Protein AF-A0A7C3TVY5-F1 (afdb_monomer)

Sequence (151 aa):
MFNSVLRILSSIILCLNNGFLLHSAGIIEDNICVLYSGKSGSGKSTLAKKFDNKKVLSDELCPVVLINKNTYSWPSMFYSEVRPGFVNSNNLIKIKEIKFLSEVDKGKIISVKKKEDFIDLLLTNIFWLPKNKFLTQKQIKIAEKIAEQVF

Solvent-accessible surface area (backbone atoms only — not comparable to full-atom values): 8297 Å² total; per-residue (Å²): 111,70,69,61,53,51,53,52,53,48,35,52,55,29,40,77,59,43,21,39,38,30,26,15,15,27,37,52,53,98,84,31,25,39,34,40,27,39,62,90,88,57,46,36,49,68,56,47,71,76,48,62,41,70,33,30,24,9,24,38,33,26,47,42,32,54,53,99,87,42,45,28,28,42,57,35,95,46,47,78,84,50,69,47,40,84,76,74,64,83,54,77,30,46,45,61,41,70,44,76,53,56,87,90,53,77,90,66,89,76,81,77,89,45,70,66,62,49,38,52,54,49,62,73,30,39,72,75,82,58,89,50,65,70,60,36,55,48,44,52,56,36,44,53,59,48,42,77,66,42,110

Mean predicted aligned error: 4.59 Å

pLDDT: mean 89.4, std 9.91, range [49.47, 97.94]

Foldseek 3Di:
DVVVVVQVVVQLVQLVQLKFKFQWKWFDDPQAIETEGEDPPLCLVVVCVVDDLQGTLESGIWMWHADPLFIWTFRDPDHDRRHRPDDPRPDTHTHQAYHYRDPVDPPDDDDDPDLVVVLVSRVVGGPDQDPDPVSNVSVSVSSSSVSVRHD

Radius of gyration: 14.42 Å; Cα contacts (8 Å, |Δi|>4): 288; chains: 1; bounding box: 34×37×36 Å

Structure (mmCIF, N/CA/C/O backbone):
data_AF-A0A7C3TVY5-F1
#
_entry.id   AF-A0A7C3TVY5-F1
#
loop_
_atom_site.group_PDB
_atom_site.id
_atom_site.type_symbol
_atom_site.label_atom_id
_atom_site.label_alt_id
_atom_site.label_comp_id
_atom_site.label_asym_id
_atom_site.label_entity_id
_atom_site.label_seq_id
_atom_site.pdbx_PDB_ins_code
_atom_site.Cartn_x
_atom_site.Cartn_y
_atom_site.Cartn_z
_atom_site.occupancy
_atom_site.B_iso_or_equiv
_atom_site.auth_seq_id
_atom_site.auth_comp_id
_atom_site.auth_asym_id
_atom_site.auth_atom_id
_atom_site.pdbx_PDB_model_num
ATOM 1 N N . MET A 1 1 ? 19.297 9.551 -10.364 1.00 59.22 1 MET A N 1
ATOM 2 C CA . MET A 1 1 ? 18.522 10.813 -10.300 1.00 59.22 1 MET A CA 1
ATOM 3 C C . MET A 1 1 ? 17.117 10.677 -10.897 1.00 59.22 1 MET A C 1
ATOM 5 O O . MET A 1 1 ? 16.161 10.909 -10.171 1.00 59.22 1 MET A O 1
ATOM 9 N N . PHE A 1 2 ? 16.961 10.237 -12.157 1.00 68.00 2 PHE A N 1
ATOM 10 C CA . PHE A 1 2 ? 15.646 10.102 -12.820 1.00 68.00 2 PHE A CA 1
ATOM 11 C C . PHE A 1 2 ? 14.647 9.191 -12.074 1.00 68.00 2 PHE A C 1
ATOM 13 O O . PHE A 1 2 ? 13.506 9.581 -11.845 1.00 68.00 2 PHE A O 1
ATOM 20 N N . ASN A 1 3 ? 15.096 8.018 -11.607 1.00 82.69 3 ASN A N 1
ATOM 21 C CA . ASN A 1 3 ? 14.247 7.067 -10.873 1.00 82.69 3 ASN A CA 1
ATOM 22 C C . ASN A 1 3 ? 13.697 7.670 -9.561 1.00 82.69 3 ASN A C 1
ATOM 24 O O . ASN A 1 3 ? 12.519 7.531 -9.250 1.00 82.69 3 ASN A O 1
ATOM 28 N N . SER A 1 4 ? 14.516 8.434 -8.830 1.00 87.31 4 SER A N 1
ATOM 29 C CA . SER A 1 4 ? 14.099 9.100 -7.588 1.00 87.31 4 SER A CA 1
ATOM 30 C C . SER A 1 4 ? 13.023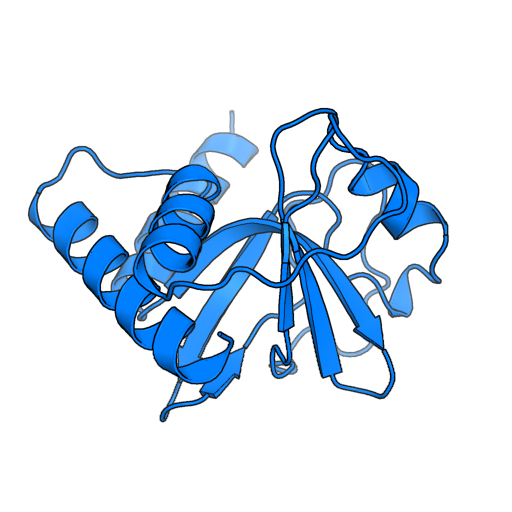 10.161 -7.834 1.00 87.31 4 SER A C 1
ATOM 32 O O . SER A 1 4 ? 12.024 10.181 -7.120 1.00 87.31 4 SER A O 1
ATOM 34 N N . VAL A 1 5 ? 13.181 10.999 -8.866 1.00 92.62 5 VAL A N 1
ATOM 35 C CA . VAL A 1 5 ? 12.167 12.005 -9.238 1.00 92.62 5 VAL A CA 1
ATOM 36 C C . VAL A 1 5 ? 10.851 11.325 -9.604 1.00 92.62 5 VAL A C 1
ATOM 38 O O . VAL A 1 5 ? 9.797 11.720 -9.113 1.00 92.62 5 VAL A O 1
ATOM 41 N N . LEU A 1 6 ? 10.906 10.257 -10.401 1.00 94.25 6 LEU A N 1
ATOM 42 C CA . LEU A 1 6 ? 9.711 9.549 -10.839 1.00 94.25 6 LEU A CA 1
ATOM 43 C C . LEU A 1 6 ? 8.958 8.871 -9.687 1.00 94.25 6 LEU A C 1
ATOM 45 O O . LEU A 1 6 ? 7.729 8.905 -9.667 1.00 94.25 6 LEU A O 1
ATOM 49 N N . ARG A 1 7 ? 9.665 8.314 -8.696 1.00 94.88 7 ARG A N 1
ATOM 50 C CA . ARG A 1 7 ? 9.044 7.758 -7.480 1.00 94.88 7 ARG A CA 1
ATOM 51 C C . ARG A 1 7 ? 8.335 8.829 -6.656 1.00 94.88 7 ARG A C 1
ATOM 53 O O . ARG A 1 7 ? 7.225 8.598 -6.177 1.00 94.88 7 ARG A O 1
ATOM 60 N N . ILE A 1 8 ? 8.940 10.010 -6.517 1.00 95.25 8 ILE A N 1
ATOM 61 C CA . ILE A 1 8 ? 8.322 11.138 -5.805 1.00 95.25 8 ILE A CA 1
ATOM 62 C C . ILE A 1 8 ? 7.098 11.653 -6.567 1.00 95.25 8 ILE A C 1
ATOM 64 O O . ILE A 1 8 ? 6.029 11.778 -5.974 1.00 95.25 8 ILE A O 1
ATOM 68 N N . LEU A 1 9 ? 7.207 11.873 -7.881 1.00 95.44 9 LEU A N 1
ATOM 69 C CA . LEU A 1 9 ? 6.071 12.282 -8.713 1.00 95.44 9 LEU A CA 1
ATOM 70 C C . LEU A 1 9 ? 4.935 11.256 -8.658 1.00 95.44 9 LEU A C 1
ATOM 72 O O . LEU A 1 9 ? 3.786 11.630 -8.441 1.00 95.44 9 LEU A O 1
ATOM 76 N N . SER A 1 10 ? 5.257 9.966 -8.761 1.00 95.94 10 SER A N 1
ATOM 77 C CA . SER A 1 10 ? 4.275 8.884 -8.635 1.00 95.94 10 SER A CA 1
ATOM 78 C C . SER A 1 10 ? 3.607 8.890 -7.262 1.00 95.94 10 SER A C 1
ATOM 80 O O . SER A 1 10 ? 2.393 8.748 -7.179 1.00 95.94 10 SER A O 1
ATOM 82 N N . SER A 1 11 ? 4.362 9.130 -6.186 1.00 96.38 11 SER A N 1
ATOM 83 C CA . SER A 1 11 ? 3.811 9.241 -4.827 1.00 96.38 11 SER A CA 1
ATOM 84 C C . SER A 1 11 ? 2.836 10.411 -4.690 1.00 96.38 11 SER A C 1
ATOM 86 O O . SER A 1 11 ? 1.789 10.267 -4.060 1.00 96.38 11 SER A O 1
ATOM 88 N N . ILE A 1 12 ? 3.152 11.561 -5.293 1.00 96.62 12 ILE A N 1
ATOM 89 C CA . ILE A 1 12 ? 2.270 12.735 -5.305 1.00 96.62 12 ILE A CA 1
ATOM 90 C C . ILE A 1 12 ? 0.999 12.430 -6.102 1.00 96.62 12 ILE A C 1
ATOM 92 O O . ILE A 1 12 ? -0.100 12.640 -5.592 1.00 96.62 12 ILE A O 1
ATOM 96 N N . ILE A 1 13 ? 1.136 11.894 -7.318 1.00 96.69 13 ILE A N 1
ATOM 97 C CA . ILE A 1 13 ? 0.003 11.548 -8.187 1.00 96.69 13 ILE A CA 1
ATOM 98 C C . ILE A 1 13 ? -0.908 10.533 -7.495 1.00 96.69 13 ILE A C 1
ATOM 100 O O . ILE A 1 13 ? -2.120 10.737 -7.446 1.00 96.69 13 ILE A O 1
ATOM 104 N N . LEU A 1 14 ? -0.347 9.474 -6.910 1.00 97.12 14 LEU A N 1
ATOM 105 C CA . LEU A 1 14 ? -1.116 8.472 -6.175 1.00 97.12 14 LEU A CA 1
ATOM 106 C C . LEU A 1 14 ? -1.819 9.087 -4.968 1.00 97.12 14 LEU A C 1
ATOM 108 O O . LEU A 1 14 ? -3.016 8.872 -4.808 1.00 97.12 14 LEU A O 1
ATOM 112 N N . CYS A 1 15 ? -1.128 9.917 -4.179 1.00 97.25 15 CYS A N 1
ATOM 113 C CA . CYS A 1 15 ? -1.742 10.611 -3.047 1.00 97.25 15 CYS A CA 1
ATOM 114 C C . CYS A 1 15 ? -2.958 11.428 -3.489 1.00 97.25 15 CYS A C 1
ATOM 116 O O . CYS A 1 15 ? -4.029 11.307 -2.895 1.00 97.25 15 CYS A O 1
ATOM 118 N N . LEU A 1 16 ? -2.836 12.204 -4.570 1.00 96.50 16 LEU A N 1
ATOM 119 C CA . LEU A 1 16 ? -3.947 12.977 -5.131 1.00 96.50 16 LEU A CA 1
ATOM 120 C C . LEU A 1 16 ? -5.118 12.081 -5.576 1.00 96.50 16 LEU A C 1
ATOM 122 O O . LEU A 1 16 ? -6.272 12.464 -5.379 1.00 96.50 16 LEU A O 1
ATOM 126 N N . ASN A 1 17 ? -4.823 10.868 -6.047 1.00 96.69 17 ASN A N 1
ATOM 127 C CA . ASN A 1 17 ? -5.776 9.863 -6.526 1.00 96.69 17 ASN A CA 1
ATOM 128 C C . ASN A 1 17 ? -6.130 8.777 -5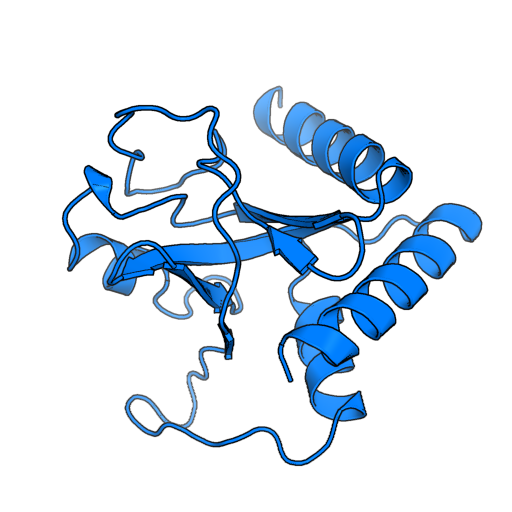.485 1.00 96.69 17 ASN A C 1
ATOM 130 O O . ASN A 1 17 ? -6.454 7.652 -5.849 1.00 96.69 17 ASN A O 1
ATOM 134 N N . ASN A 1 18 ? -6.114 9.108 -4.190 1.00 97.38 18 ASN A N 1
ATOM 135 C CA . ASN A 1 18 ? -6.512 8.207 -3.094 1.00 97.38 18 ASN A CA 1
ATOM 136 C C . ASN A 1 18 ? -5.664 6.926 -2.971 1.00 97.38 18 ASN A C 1
ATOM 138 O O . ASN A 1 18 ? -6.183 5.847 -2.681 1.00 97.38 18 ASN A O 1
ATOM 142 N N . GLY A 1 19 ? -4.354 7.049 -3.162 1.00 97.50 19 GLY A N 1
ATOM 143 C CA . GLY A 1 19 ? -3.408 5.959 -2.978 1.00 97.50 19 GLY A CA 1
ATOM 144 C C . GLY A 1 19 ? -2.019 6.396 -2.526 1.00 97.50 19 GLY A C 1
ATOM 145 O O . GLY A 1 19 ? -1.768 7.565 -2.240 1.00 97.50 19 GLY A O 1
ATOM 146 N N . PHE A 1 20 ? -1.096 5.443 -2.467 1.00 97.81 20 PHE A N 1
ATOM 147 C CA . PHE A 1 20 ? 0.316 5.667 -2.151 1.00 97.81 20 PHE A CA 1
ATOM 148 C C . PHE A 1 20 ? 1.203 4.554 -2.724 1.00 97.81 20 PHE A C 1
ATOM 150 O O . PHE A 1 20 ? 0.710 3.517 -3.165 1.00 97.81 20 PHE A O 1
ATOM 157 N N . LEU A 1 21 ? 2.522 4.768 -2.715 1.00 97.31 21 LEU A N 1
ATOM 158 C CA . LEU A 1 21 ? 3.506 3.706 -2.941 1.00 97.31 21 LEU A CA 1
ATOM 159 C C . LEU A 1 21 ? 3.877 3.059 -1.605 1.00 97.31 21 LEU A C 1
ATOM 161 O O . LEU A 1 21 ? 4.283 3.758 -0.676 1.00 97.31 21 LEU A O 1
ATOM 165 N N . LEU A 1 22 ? 3.768 1.736 -1.532 1.00 97.31 22 LEU A N 1
ATOM 166 C CA . LEU A 1 22 ? 4.100 0.934 -0.357 1.00 97.31 22 LEU A CA 1
ATOM 167 C C . LEU A 1 22 ? 5.383 0.133 -0.598 1.00 97.31 22 LEU A C 1
ATOM 169 O O . LEU A 1 22 ? 5.498 -0.555 -1.617 1.00 97.31 22 LEU A O 1
ATOM 173 N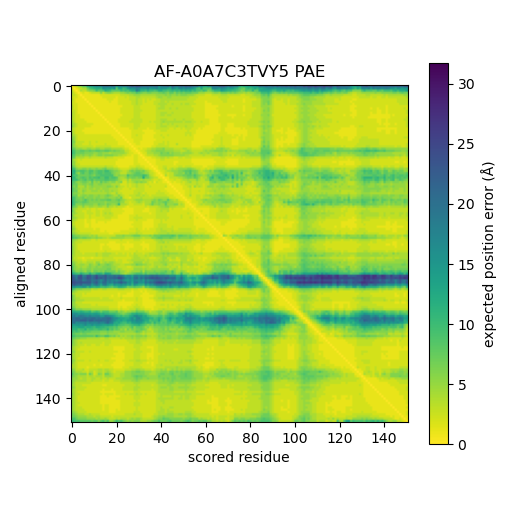 N . HIS A 1 23 ? 6.308 0.160 0.362 1.00 95.38 23 HIS A N 1
ATOM 174 C CA . HIS A 1 23 ? 7.498 -0.692 0.376 1.00 95.38 23 HIS A CA 1
ATOM 175 C C . HIS A 1 23 ? 7.134 -2.161 0.577 1.00 95.38 23 HIS A C 1
ATOM 177 O O . HIS A 1 23 ? 7.088 -2.667 1.699 1.00 95.38 23 HIS A O 1
ATOM 183 N N . SER A 1 24 ? 6.880 -2.857 -0.527 1.00 95.81 24 SER A N 1
ATOM 184 C CA . SER A 1 24 ? 6.291 -4.191 -0.509 1.00 95.81 24 SER A CA 1
ATOM 185 C C . SER A 1 24 ? 6.649 -5.007 -1.744 1.00 95.81 24 SER A C 1
ATOM 187 O O . SER A 1 24 ? 6.855 -4.453 -2.823 1.00 95.81 24 SER A O 1
ATOM 189 N N . ALA A 1 25 ? 6.681 -6.328 -1.565 1.00 94.94 25 ALA A N 1
ATOM 190 C CA . ALA A 1 25 ? 6.577 -7.268 -2.668 1.00 94.94 25 ALA A CA 1
ATOM 191 C C . ALA A 1 25 ? 5.101 -7.603 -2.899 1.00 94.94 25 ALA A C 1
ATOM 193 O O . ALA A 1 25 ? 4.426 -8.046 -1.971 1.00 94.94 25 ALA A O 1
ATOM 194 N N . GLY A 1 26 ? 4.600 -7.392 -4.111 1.00 95.12 26 GLY A N 1
ATOM 195 C CA . GLY A 1 26 ? 3.233 -7.736 -4.486 1.00 95.12 26 GLY A CA 1
ATOM 196 C C . GLY A 1 26 ? 3.195 -9.037 -5.264 1.00 95.12 26 GLY A C 1
ATOM 197 O O . GLY A 1 26 ? 3.842 -9.141 -6.304 1.00 95.12 26 GLY A O 1
ATOM 198 N N . ILE A 1 27 ? 2.432 -10.011 -4.773 1.00 94.50 27 ILE A N 1
ATOM 199 C CA . ILE A 1 27 ? 2.305 -11.340 -5.373 1.00 94.50 27 ILE A CA 1
ATOM 200 C C . ILE A 1 27 ? 0.845 -11.589 -5.751 1.00 94.50 27 ILE A C 1
ATOM 202 O O . ILE A 1 27 ? -0.065 -11.251 -4.994 1.00 94.50 27 ILE A O 1
ATOM 206 N N . ILE A 1 28 ? 0.630 -12.165 -6.931 1.00 92.44 28 ILE A N 1
ATOM 207 C CA . ILE A 1 28 ? -0.661 -12.642 -7.411 1.00 92.44 28 ILE A CA 1
ATOM 208 C C . ILE A 1 28 ? -0.786 -14.125 -7.064 1.00 92.44 28 ILE A C 1
ATOM 210 O O . ILE A 1 28 ? -0.049 -14.968 -7.583 1.00 92.44 28 ILE A O 1
ATOM 214 N N . GLU A 1 29 ? -1.771 -14.446 -6.242 1.00 85.69 29 GLU A N 1
ATOM 215 C CA . GLU A 1 29 ? -2.187 -15.809 -5.911 1.00 85.69 29 GLU A CA 1
ATOM 216 C C . GLU A 1 29 ? -3.667 -15.904 -6.286 1.00 85.69 29 GLU A C 1
ATOM 218 O O . GLU A 1 29 ? -4.406 -14.984 -5.984 1.00 85.69 29 GLU A O 1
ATOM 223 N N . ASP A 1 30 ? -4.117 -16.922 -7.020 1.00 84.50 30 ASP A N 1
ATOM 224 C CA . ASP A 1 30 ? -5.543 -17.107 -7.363 1.00 84.50 30 ASP A CA 1
ATOM 225 C C . ASP A 1 30 ? -6.296 -15.842 -7.857 1.00 84.50 30 ASP A C 1
ATOM 227 O O . ASP A 1 30 ? -7.438 -15.583 -7.481 1.00 84.50 30 ASP A O 1
ATOM 231 N N . ASN A 1 31 ? -5.657 -15.038 -8.719 1.00 84.38 31 ASN A N 1
ATOM 232 C CA . ASN A 1 31 ? -6.173 -13.774 -9.288 1.00 84.38 31 ASN A CA 1
ATOM 233 C C . ASN A 1 31 ? -6.408 -12.620 -8.292 1.00 84.38 31 ASN A C 1
ATOM 235 O O . ASN A 1 31 ? -7.017 -11.607 -8.643 1.00 84.38 31 ASN A O 1
ATOM 239 N N . ILE A 1 32 ? -5.889 -12.730 -7.074 1.00 90.19 32 ILE A N 1
ATOM 240 C CA . ILE A 1 32 ? -5.899 -11.679 -6.054 1.00 90.19 32 ILE A CA 1
ATOM 241 C C . ILE A 1 32 ? -4.468 -11.286 -5.691 1.00 90.19 32 ILE A C 1
ATOM 243 O O . ILE A 1 32 ? -3.529 -12.059 -5.857 1.00 90.19 32 ILE A O 1
ATOM 247 N N . CYS A 1 33 ? -4.296 -10.065 -5.195 1.00 93.88 33 CYS A N 1
ATOM 248 C CA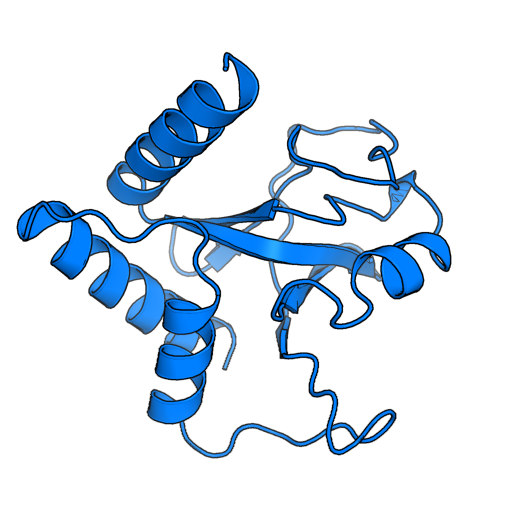 . CYS A 1 33 ? -3.000 -9.557 -4.773 1.00 93.88 33 CYS A CA 1
ATOM 249 C C . CYS A 1 33 ? -2.827 -9.676 -3.255 1.00 93.88 33 CYS A C 1
ATOM 251 O O . CYS A 1 33 ? -3.692 -9.249 -2.483 1.00 93.88 33 CYS A O 1
ATOM 253 N N . VAL A 1 34 ? -1.673 -10.196 -2.840 1.00 95.44 34 VAL A N 1
ATOM 254 C CA . VAL A 1 34 ? -1.165 -10.105 -1.470 1.00 95.44 34 VAL A CA 1
ATOM 255 C C . VAL A 1 34 ? 0.088 -9.235 -1.485 1.00 95.44 34 VAL A C 1
ATOM 257 O O . VAL A 1 34 ? 1.014 -9.477 -2.262 1.00 95.44 34 VAL A O 1
ATOM 260 N N . LEU A 1 35 ? 0.122 -8.211 -0.630 1.00 96.38 35 LEU A N 1
ATOM 261 C CA . LEU A 1 35 ? 1.296 -7.354 -0.466 1.00 96.38 35 LEU A CA 1
ATOM 262 C C . LEU A 1 35 ? 2.079 -7.767 0.776 1.00 96.38 35 LEU A C 1
ATOM 264 O O . LEU A 1 35 ? 1.539 -7.795 1.876 1.00 96.38 35 LEU A O 1
ATOM 268 N N . TYR A 1 36 ? 3.371 -8.023 0.614 1.00 95.31 36 TYR A N 1
ATOM 269 C CA . TYR A 1 36 ? 4.303 -8.324 1.695 1.00 95.31 36 TYR A CA 1
ATOM 270 C C . TYR A 1 36 ? 5.182 -7.103 1.947 1.00 95.31 36 TYR A C 1
ATOM 272 O O . TYR A 1 36 ? 6.184 -6.875 1.267 1.00 95.31 36 TYR A O 1
ATOM 280 N N . SER A 1 37 ? 4.766 -6.288 2.906 1.00 95.19 37 SER A N 1
ATOM 281 C CA . SER A 1 37 ? 5.386 -5.022 3.273 1.00 95.19 37 SER A CA 1
ATOM 282 C C . SER A 1 37 ? 6.470 -5.202 4.332 1.00 95.19 37 SER A C 1
ATOM 284 O O . SER A 1 37 ? 6.398 -6.093 5.172 1.00 95.19 37 SER A O 1
ATOM 286 N N . GLY A 1 38 ? 7.482 -4.342 4.332 1.00 89.50 38 GLY A N 1
ATOM 287 C CA . GLY A 1 38 ? 8.486 -4.331 5.395 1.00 89.50 38 GLY A CA 1
ATOM 288 C C . GLY A 1 38 ? 9.676 -3.438 5.080 1.00 89.50 38 GLY A C 1
ATOM 289 O O . GLY A 1 38 ? 9.878 -3.030 3.932 1.00 89.50 38 GLY A O 1
ATOM 290 N N . LYS A 1 39 ? 10.519 -3.194 6.088 1.00 82.00 39 LYS A N 1
ATOM 291 C CA . LYS A 1 39 ? 11.757 -2.412 5.946 1.00 82.00 39 LYS A CA 1
ATOM 292 C C . LYS A 1 39 ? 12.699 -3.017 4.900 1.00 82.00 39 LYS A C 1
ATOM 294 O O . LYS A 1 39 ? 12.593 -4.191 4.537 1.00 82.00 39 LYS A O 1
ATOM 299 N N . SER A 1 40 ? 13.626 -2.216 4.376 1.00 76.44 40 SER A N 1
ATOM 300 C CA . SER A 1 40 ? 14.703 -2.755 3.536 1.00 76.44 40 SER A CA 1
ATOM 301 C C . SER A 1 40 ? 15.442 -3.877 4.279 1.00 76.44 40 SER A C 1
ATOM 303 O O . SER A 1 40 ? 15.609 -3.789 5.490 1.00 76.44 40 SER A O 1
ATOM 305 N N . GLY A 1 41 ? 15.817 -4.947 3.576 1.00 77.50 41 GLY A N 1
ATOM 306 C CA . GLY A 1 41 ? 16.432 -6.133 4.188 1.00 77.50 41 GLY A CA 1
ATOM 307 C C . GLY A 1 41 ? 15.458 -7.184 4.742 1.00 77.50 41 GLY A C 1
ATOM 308 O O . GLY A 1 41 ? 15.871 -8.318 4.958 1.00 77.50 41 GLY A O 1
ATOM 309 N N . SER A 1 42 ? 14.151 -6.897 4.841 1.00 80.75 42 SER A N 1
ATOM 310 C CA . SER A 1 42 ? 13.160 -7.823 5.429 1.00 80.75 42 SER A CA 1
ATOM 311 C C . SER A 1 42 ? 12.887 -9.116 4.635 1.00 80.75 42 SER A C 1
ATOM 313 O O . SER A 1 42 ? 12.061 -9.927 5.046 1.00 80.75 42 SER A O 1
ATOM 315 N N . GLY A 1 43 ? 13.539 -9.313 3.483 1.00 81.06 43 GLY A N 1
ATOM 316 C CA . GLY A 1 43 ? 13.396 -10.513 2.649 1.00 81.06 43 GLY A CA 1
ATOM 317 C C . GLY A 1 43 ? 12.317 -10.454 1.559 1.00 81.06 43 GLY A C 1
ATOM 318 O O . GLY A 1 43 ? 11.992 -11.493 0.992 1.00 81.06 43 GLY A O 1
ATOM 319 N N . LYS A 1 44 ? 11.783 -9.269 1.224 1.00 87.81 44 LYS A N 1
ATOM 320 C CA . LYS A 1 44 ? 10.778 -9.074 0.152 1.00 87.81 44 LYS A CA 1
ATOM 321 C C . LYS A 1 44 ? 11.217 -9.638 -1.205 1.00 87.81 44 LYS A C 1
ATOM 323 O O . LYS A 1 44 ? 10.505 -10.458 -1.775 1.00 87.81 44 LYS A O 1
ATOM 328 N N . SER A 1 45 ? 12.405 -9.267 -1.684 1.00 83.31 45 SER A N 1
ATOM 329 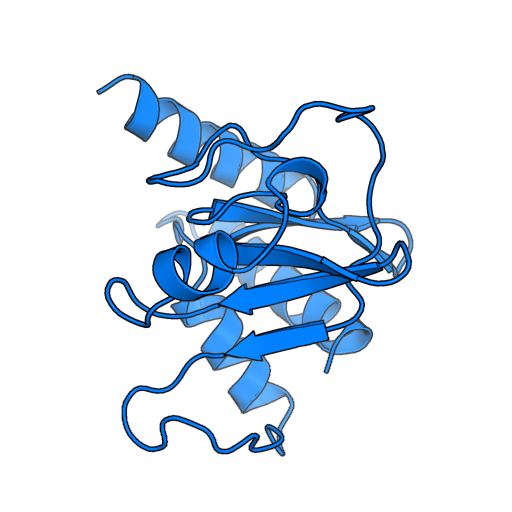C CA . SER A 1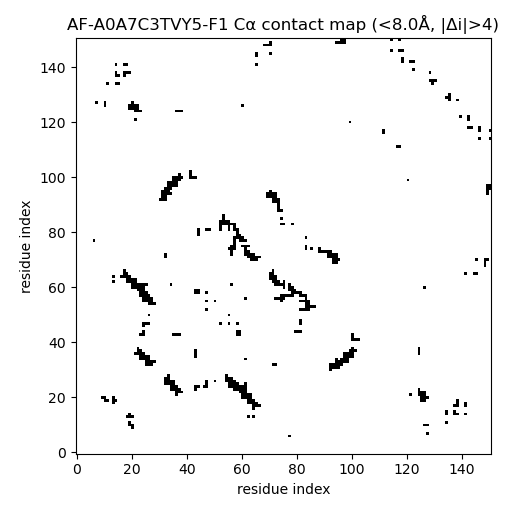 45 ? 12.947 -9.778 -2.953 1.00 83.31 45 SER A CA 1
ATOM 330 C C . SER A 1 45 ? 13.235 -11.279 -2.895 1.00 83.31 45 SER A C 1
ATOM 332 O O . SER A 1 45 ? 12.933 -12.001 -3.842 1.00 83.31 45 SER A O 1
ATOM 334 N N . THR A 1 46 ? 13.715 -11.789 -1.755 1.00 86.38 46 THR A N 1
ATOM 335 C CA . THR A 1 46 ? 13.893 -13.234 -1.534 1.00 86.38 46 THR A CA 1
ATOM 336 C C . THR A 1 46 ? 12.571 -13.994 -1.613 1.00 86.38 46 THR A C 1
ATOM 338 O O . THR A 1 46 ? 12.536 -15.094 -2.156 1.00 86.38 46 THR A O 1
ATOM 341 N N . LEU A 1 47 ? 11.484 -13.427 -1.082 1.00 86.12 47 LEU A N 1
ATOM 342 C CA . LEU A 1 47 ? 10.144 -13.993 -1.212 1.00 86.12 47 LEU A CA 1
ATOM 343 C C . LEU A 1 47 ? 9.681 -13.957 -2.671 1.00 86.12 47 LEU A C 1
ATOM 345 O O . LEU A 1 47 ? 9.281 -14.992 -3.191 1.00 86.12 47 LEU A O 1
ATOM 349 N N . ALA A 1 48 ? 9.786 -12.804 -3.336 1.00 86.31 48 ALA A N 1
ATOM 350 C CA . ALA A 1 48 ? 9.356 -12.629 -4.722 1.00 86.31 48 ALA A CA 1
ATOM 351 C C . ALA A 1 48 ? 10.050 -13.610 -5.684 1.00 86.31 48 ALA A C 1
ATOM 353 O O . ALA A 1 48 ? 9.390 -14.192 -6.537 1.00 86.31 48 ALA A O 1
ATOM 354 N N . LYS A 1 49 ? 11.348 -13.879 -5.486 1.00 89.38 49 LYS A N 1
ATOM 355 C CA . LYS A 1 49 ? 12.135 -14.855 -6.266 1.00 89.38 49 LYS A CA 1
ATOM 356 C C . LYS A 1 49 ? 11.618 -16.297 -6.204 1.00 89.38 49 LYS A C 1
ATOM 358 O O . LYS A 1 49 ? 12.016 -17.110 -7.032 1.00 89.38 49 LYS A O 1
ATOM 363 N N . LYS A 1 50 ? 10.778 -16.642 -5.222 1.00 89.44 50 LYS A N 1
ATOM 364 C CA . LYS A 1 50 ? 10.168 -17.980 -5.115 1.00 89.44 50 LYS A CA 1
ATOM 365 C C . LYS A 1 50 ? 8.956 -18.155 -6.030 1.00 89.44 50 LYS A C 1
ATOM 367 O O . LYS A 1 50 ? 8.493 -19.279 -6.197 1.00 89.44 50 LYS A O 1
ATOM 372 N N . PHE A 1 51 ? 8.432 -17.067 -6.584 1.00 87.00 51 PHE A N 1
ATOM 373 C CA . PHE A 1 51 ? 7.271 -17.077 -7.461 1.00 87.00 51 PHE A CA 1
ATOM 374 C C . PHE A 1 51 ? 7.692 -16.882 -8.916 1.00 87.00 51 PHE A C 1
ATOM 376 O O . PHE A 1 51 ? 8.739 -16.313 -9.212 1.00 87.00 51 PHE A O 1
ATOM 383 N N . ASP A 1 52 ? 6.842 -17.337 -9.836 1.00 84.69 52 ASP A N 1
ATOM 384 C CA . ASP A 1 52 ? 6.964 -16.979 -11.249 1.00 84.69 52 ASP A CA 1
ATOM 385 C C . ASP A 1 52 ? 6.861 -15.450 -11.391 1.00 84.69 52 ASP A C 1
ATOM 387 O O . ASP A 1 52 ? 5.940 -14.839 -10.846 1.00 84.69 52 ASP A O 1
ATOM 391 N N . ASN A 1 53 ? 7.766 -14.831 -12.153 1.00 81.12 53 ASN A N 1
ATOM 392 C CA . ASN A 1 53 ? 7.769 -13.391 -12.419 1.00 81.12 53 ASN A CA 1
ATOM 393 C C . ASN A 1 53 ? 6.422 -12.879 -12.958 1.00 81.12 53 ASN A C 1
ATOM 395 O O . ASN A 1 53 ? 6.078 -11.722 -12.726 1.00 81.12 53 ASN A O 1
ATOM 399 N N . LYS A 1 54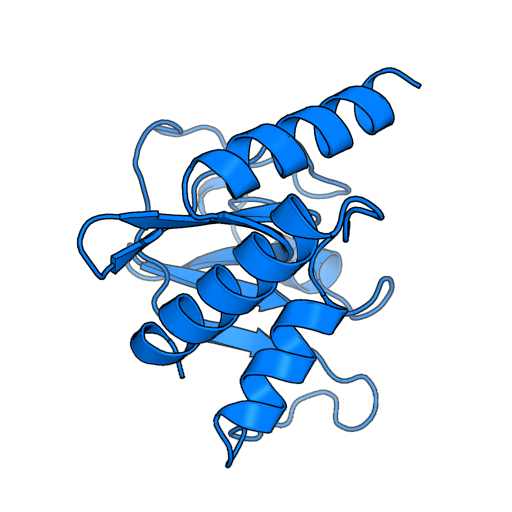 ? 5.635 -13.716 -13.652 1.00 83.56 54 LYS A N 1
ATOM 400 C CA . LYS A 1 54 ? 4.274 -13.371 -14.116 1.00 83.56 54 LYS A CA 1
ATOM 401 C C . LYS A 1 54 ? 3.276 -13.147 -12.976 1.00 83.56 54 LYS A C 1
ATOM 403 O O . LYS A 1 54 ? 2.228 -12.548 -13.190 1.00 83.56 54 LYS A O 1
ATOM 408 N N . LYS A 1 55 ? 3.590 -13.632 -11.774 1.00 89.06 55 LYS A N 1
ATOM 409 C CA . LYS A 1 55 ? 2.807 -13.442 -10.549 1.00 89.06 55 LYS A CA 1
ATOM 410 C C . LYS A 1 55 ? 3.348 -12.315 -9.672 1.00 89.06 55 LYS A C 1
ATOM 412 O O . LYS A 1 55 ? 2.751 -12.034 -8.644 1.00 89.06 55 LYS A O 1
ATOM 417 N N . VAL A 1 56 ? 4.453 -11.664 -10.032 1.00 91.88 56 VAL A N 1
ATOM 418 C CA . VAL A 1 56 ? 5.053 -10.602 -9.214 1.00 91.88 56 VAL A CA 1
ATOM 419 C C . VAL A 1 56 ? 4.682 -9.238 -9.791 1.00 91.88 56 VAL A C 1
ATOM 421 O O . VAL A 1 56 ? 4.987 -8.947 -10.942 1.00 91.88 56 VAL A O 1
ATOM 424 N N . LEU A 1 57 ? 4.041 -8.385 -8.988 1.00 92.19 57 LEU A N 1
ATOM 425 C CA . LEU A 1 57 ? 3.721 -6.999 -9.354 1.00 92.19 57 LEU A CA 1
ATOM 426 C C . LEU A 1 57 ? 4.940 -6.083 -9.240 1.00 92.19 57 LEU A C 1
ATOM 428 O O . LEU A 1 57 ? 5.135 -5.189 -10.056 1.00 92.19 57 LEU A O 1
ATOM 432 N N . SER A 1 58 ? 5.730 -6.290 -8.195 1.00 92.94 58 SER A N 1
ATOM 433 C CA . SER A 1 58 ? 7.021 -5.663 -7.916 1.00 92.94 58 SER A CA 1
ATOM 434 C C . SER A 1 58 ? 7.572 -6.317 -6.648 1.00 92.94 58 SER A C 1
ATOM 436 O O . SER A 1 58 ? 6.802 -6.857 -5.853 1.00 92.94 58 SER A O 1
ATOM 438 N N . ASP A 1 59 ? 8.885 -6.280 -6.447 1.00 92.56 59 ASP A N 1
ATOM 439 C CA . ASP A 1 59 ? 9.547 -6.683 -5.206 1.00 92.56 59 ASP A CA 1
ATOM 440 C C . ASP A 1 59 ? 9.978 -5.497 -4.318 1.00 92.56 59 ASP A C 1
ATOM 442 O O . ASP A 1 59 ? 10.504 -5.710 -3.221 1.00 92.56 59 ASP A O 1
ATOM 446 N N . GLU A 1 60 ? 9.753 -4.256 -4.761 1.00 93.06 60 GLU A N 1
ATOM 447 C CA . GLU A 1 60 ? 10.265 -3.054 -4.096 1.00 93.06 60 GLU A CA 1
ATOM 448 C C . GLU A 1 60 ? 9.169 -2.049 -3.716 1.00 93.06 60 GLU A C 1
ATOM 450 O O . GLU A 1 60 ? 9.034 -1.705 -2.537 1.00 93.06 60 GLU A O 1
ATOM 455 N N . LEU A 1 61 ? 8.405 -1.556 -4.694 1.00 95.00 61 LEU A N 1
ATOM 456 C CA . LEU A 1 61 ? 7.352 -0.562 -4.486 1.00 95.00 61 LEU A CA 1
ATOM 457 C C . LEU A 1 61 ? 6.091 -0.960 -5.243 1.00 95.00 61 LEU A C 1
ATOM 459 O O . LEU A 1 61 ? 6.071 -0.935 -6.473 1.00 95.00 61 LEU A O 1
ATOM 463 N N . CYS A 1 62 ? 5.016 -1.240 -4.513 1.00 95.81 62 CYS A N 1
ATOM 464 C CA . CYS A 1 62 ? 3.704 -1.498 -5.100 1.00 95.81 62 CYS A CA 1
ATOM 465 C C . CYS A 1 62 ? 2.779 -0.290 -4.890 1.00 95.81 62 CYS A C 1
ATOM 467 O O . CYS A 1 62 ? 2.745 0.272 -3.790 1.00 95.81 62 CYS A O 1
ATOM 469 N N . PRO A 1 63 ? 2.017 0.130 -5.912 1.00 96.75 63 PRO A N 1
ATOM 470 C CA . PRO A 1 63 ? 0.957 1.109 -5.737 1.00 96.75 63 PRO A CA 1
ATOM 471 C C . PRO A 1 63 ? -0.212 0.484 -4.976 1.00 96.75 63 PRO A C 1
ATOM 473 O O . PRO A 1 63 ? -0.590 -0.660 -5.222 1.00 96.75 63 PRO A O 1
ATOM 476 N N . VAL A 1 64 ? -0.797 1.254 -4.067 1.00 97.94 64 VAL A N 1
ATOM 477 C CA . VAL A 1 64 ? -2.007 0.893 -3.330 1.00 97.94 64 VAL A CA 1
ATOM 478 C C . VAL A 1 64 ? -3.001 2.019 -3.536 1.00 97.94 64 VAL A C 1
ATOM 480 O O . VAL A 1 64 ? -2.730 3.145 -3.125 1.00 97.94 64 VAL A O 1
ATOM 483 N N . VAL A 1 65 ? -4.124 1.744 -4.197 1.00 97.56 65 VAL A N 1
ATOM 484 C CA . VAL A 1 65 ? -5.137 2.761 -4.522 1.00 97.56 65 VAL A CA 1
ATOM 485 C C . VAL A 1 65 ? -6.519 2.302 -4.100 1.00 97.56 65 VAL A C 1
ATOM 487 O O . VAL A 1 65 ? -6.901 1.157 -4.335 1.00 97.56 65 VAL A O 1
ATOM 490 N N . LEU A 1 66 ? -7.282 3.222 -3.514 1.00 97.12 66 LEU A N 1
ATOM 491 C CA . LEU A 1 66 ? -8.679 3.021 -3.165 1.00 97.12 66 LEU A CA 1
ATOM 492 C C . LEU A 1 66 ? -9.601 3.528 -4.283 1.00 97.12 66 LEU A C 1
ATOM 494 O O . LEU A 1 66 ? -9.631 4.723 -4.582 1.00 97.12 66 LEU A O 1
ATOM 498 N N . ILE A 1 67 ? -10.414 2.633 -4.848 1.00 95.50 67 ILE A N 1
ATOM 499 C CA . ILE A 1 67 ? -11.410 2.940 -5.886 1.00 95.50 67 ILE A CA 1
ATOM 500 C C . ILE A 1 67 ? -12.748 2.321 -5.479 1.00 95.50 67 ILE A C 1
ATOM 502 O O . ILE A 1 67 ? -12.837 1.110 -5.292 1.00 95.50 67 ILE A O 1
ATOM 506 N N . ASN A 1 68 ? -13.803 3.135 -5.350 1.00 87.12 68 ASN A N 1
ATOM 507 C CA . ASN A 1 68 ? -15.174 2.679 -5.060 1.00 87.12 68 ASN A CA 1
ATOM 508 C C . ASN A 1 68 ? -15.258 1.641 -3.915 1.00 87.12 68 ASN A C 1
ATOM 510 O O . ASN A 1 68 ? -15.952 0.635 -4.038 1.00 87.12 68 ASN A O 1
ATOM 514 N N . LYS A 1 69 ? -14.531 1.879 -2.812 1.00 89.44 69 LYS A N 1
ATOM 515 C CA . LYS A 1 69 ? -14.404 1.004 -1.622 1.00 89.44 69 LYS A CA 1
ATOM 516 C C . LYS A 1 69 ? -13.579 -0.275 -1.789 1.00 89.44 69 LYS A C 1
ATOM 518 O O . LYS A 1 69 ? -13.568 -1.093 -0.888 1.00 89.44 69 LYS A O 1
ATOM 523 N N . ASN A 1 70 ? -12.875 -0.469 -2.892 1.00 94.62 70 ASN A N 1
ATOM 524 C CA . ASN A 1 70 ? -11.958 -1.595 -3.034 1.00 94.62 70 ASN A CA 1
ATOM 525 C C . ASN A 1 70 ? -10.527 -1.086 -3.176 1.00 94.62 70 ASN A C 1
ATOM 527 O O . ASN A 1 70 ? -10.286 -0.029 -3.766 1.00 94.62 70 ASN A O 1
ATOM 531 N N . THR A 1 71 ? -9.589 -1.853 -2.634 1.00 97.12 71 THR A N 1
ATOM 532 C CA . THR A 1 71 ? -8.161 -1.550 -2.702 1.00 97.12 71 THR A CA 1
ATOM 533 C C . THR A 1 71 ? -7.536 -2.346 -3.840 1.00 97.12 71 THR A C 1
ATOM 535 O O . THR A 1 71 ? -7.770 -3.549 -3.960 1.00 97.12 71 THR A O 1
ATOM 538 N N . TYR A 1 72 ? -6.741 -1.683 -4.674 1.00 96.50 72 TYR A N 1
ATOM 539 C CA . TYR A 1 72 ? -6.118 -2.280 -5.850 1.00 96.50 72 TYR A CA 1
ATOM 540 C C . TYR A 1 72 ? -4.620 -2.000 -5.911 1.00 96.50 72 TYR A C 1
ATOM 542 O O . TYR A 1 72 ? -4.137 -0.986 -5.401 1.00 96.50 72 TYR A O 1
ATOM 550 N N . SER A 1 73 ? -3.918 -2.895 -6.598 1.00 95.75 73 SER A N 1
ATOM 551 C CA . SER A 1 73 ? -2.539 -2.733 -7.044 1.00 95.75 73 SER A CA 1
ATOM 552 C C . SER A 1 73 ? -2.417 -3.096 -8.522 1.00 95.75 73 SER A C 1
ATOM 554 O O . SER A 1 73 ? -3.353 -3.610 -9.134 1.00 95.75 73 SER A O 1
ATOM 556 N N . TRP A 1 74 ? -1.256 -2.825 -9.098 1.00 93.56 74 TRP A N 1
ATOM 557 C CA . TRP A 1 74 ? -0.891 -3.221 -10.454 1.00 93.56 74 TRP A CA 1
ATOM 558 C C . TRP A 1 74 ? 0.633 -3.358 -10.549 1.00 93.56 74 TRP A C 1
ATOM 560 O O . TRP A 1 74 ? 1.343 -2.870 -9.659 1.00 93.56 74 TRP A O 1
ATOM 570 N N . PRO A 1 75 ? 1.161 -4.011 -11.604 1.00 91.69 75 PRO A N 1
ATOM 571 C CA . PRO A 1 75 ? 2.598 -4.123 -11.796 1.00 91.69 75 PRO A CA 1
ATOM 572 C C . PRO A 1 75 ? 3.266 -2.751 -11.848 1.00 91.69 75 PRO A C 1
ATOM 574 O O . PRO A 1 75 ? 2.851 -1.874 -12.608 1.00 91.69 75 PRO A O 1
ATOM 577 N N . SER A 1 76 ? 4.309 -2.556 -11.050 1.00 89.50 76 SER A N 1
ATOM 578 C CA . SER A 1 76 ? 5.018 -1.283 -10.986 1.00 89.50 76 SER A CA 1
ATOM 579 C C . SER A 1 76 ? 6.341 -1.353 -11.746 1.00 89.50 76 SER A C 1
ATOM 581 O O . SER A 1 76 ? 6.991 -2.392 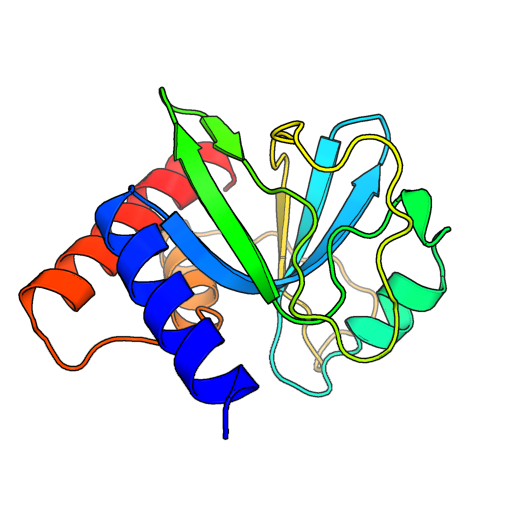-11.849 1.00 89.50 76 SER A O 1
ATOM 583 N N . MET A 1 77 ? 6.778 -0.205 -12.258 1.00 89.25 77 MET A N 1
ATOM 584 C CA . MET A 1 77 ? 8.107 -0.050 -12.857 1.00 89.25 77 MET A CA 1
ATOM 585 C C . MET A 1 77 ? 9.233 0.086 -11.817 1.00 89.25 77 MET A C 1
ATOM 587 O O . MET A 1 77 ? 10.392 0.279 -12.176 1.00 89.25 77 MET A O 1
ATOM 591 N N . PHE A 1 78 ? 8.893 0.041 -10.530 1.00 92.06 78 PHE A N 1
ATOM 592 C CA . PHE A 1 78 ? 9.815 0.217 -9.419 1.00 92.06 78 PHE A CA 1
ATOM 593 C C . PHE A 1 78 ? 10.105 -1.150 -8.808 1.00 92.06 78 PHE A C 1
ATOM 595 O O . PHE A 1 78 ? 9.463 -1.541 -7.837 1.00 92.06 78 PHE A O 1
ATOM 602 N N . TYR A 1 79 ? 11.025 -1.886 -9.420 1.00 90.38 79 TYR A N 1
ATOM 603 C CA . TYR A 1 79 ? 11.492 -3.190 -8.957 1.00 90.38 79 TYR A CA 1
ATOM 604 C C . TYR A 1 79 ? 13.006 -3.151 -8.730 1.00 90.38 79 TYR A C 1
ATOM 606 O O . TYR A 1 79 ? 13.714 -2.339 -9.332 1.00 90.38 79 TYR A O 1
ATOM 614 N N . SER A 1 80 ? 13.485 -4.059 -7.886 1.00 88.06 80 SER A N 1
ATOM 615 C CA . SER A 1 80 ? 14.895 -4.222 -7.550 1.00 88.06 80 SER A CA 1
ATOM 616 C C . SER A 1 80 ? 15.485 -5.415 -8.295 1.00 88.06 80 SER A C 1
ATOM 618 O O . SER A 1 80 ? 16.290 -5.246 -9.208 1.00 88.06 80 SER A O 1
ATOM 620 N N . GLU A 1 81 ? 15.070 -6.631 -7.937 1.00 86.31 81 GLU A N 1
ATOM 621 C CA . GLU A 1 81 ? 15.683 -7.868 -8.433 1.00 86.31 81 GLU A CA 1
ATOM 622 C C . GLU A 1 81 ? 14.750 -8.654 -9.350 1.00 86.31 81 GLU A C 1
ATOM 624 O O . GLU A 1 81 ? 15.204 -9.312 -10.287 1.00 86.31 81 GLU A O 1
ATOM 629 N N . VAL A 1 82 ? 13.444 -8.590 -9.086 1.00 85.44 82 VAL A N 1
ATOM 630 C CA . VAL A 1 82 ? 12.442 -9.359 -9.824 1.00 85.44 82 VAL A CA 1
ATOM 631 C C . VAL A 1 82 ? 11.666 -8.430 -10.738 1.00 85.44 82 VAL A C 1
ATOM 633 O O . VAL A 1 82 ? 10.785 -7.694 -10.302 1.00 85.44 82 VAL A O 1
ATOM 636 N N . ARG A 1 83 ? 11.984 -8.480 -12.034 1.00 86.19 83 ARG A N 1
ATOM 637 C CA . ARG A 1 83 ? 11.221 -7.752 -13.048 1.00 86.19 83 ARG A CA 1
ATOM 638 C C . ARG A 1 83 ? 9.860 -8.434 -13.251 1.00 86.19 83 ARG A C 1
ATOM 640 O O . ARG A 1 83 ? 9.850 -9.604 -13.643 1.00 86.19 83 ARG A O 1
ATOM 647 N N . PRO A 1 84 ? 8.737 -7.718 -13.069 1.00 82.56 84 PRO A N 1
ATOM 648 C CA . PRO A 1 84 ? 7.407 -8.241 -13.363 1.00 82.56 84 PRO A CA 1
ATOM 649 C C . PRO A 1 84 ? 7.316 -8.784 -14.791 1.00 82.56 84 PRO A C 1
ATOM 651 O O . PRO A 1 84 ? 7.718 -8.122 -15.755 1.00 82.56 84 PRO A O 1
ATOM 654 N N . GLY A 1 85 ? 6.787 -9.997 -14.934 1.00 73.81 85 GLY A N 1
ATOM 655 C CA . GLY A 1 85 ? 6.494 -10.593 -16.231 1.00 73.81 85 GLY A CA 1
ATOM 656 C C . GLY A 1 85 ? 5.249 -9.934 -16.816 1.00 73.81 85 GLY A C 1
ATOM 657 O O . GLY A 1 85 ? 4.140 -10.307 -16.455 1.00 73.81 85 GLY A O 1
ATOM 658 N N . PHE A 1 86 ? 5.425 -8.936 -17.685 1.00 62.91 86 PHE A N 1
ATOM 659 C CA . PHE A 1 86 ? 4.339 -8.191 -18.334 1.00 62.91 86 PHE A CA 1
ATOM 660 C C . PHE A 1 86 ? 3.409 -9.121 -19.137 1.00 62.91 86 PHE A C 1
ATOM 662 O O . PHE A 1 86 ? 3.639 -9.374 -20.316 1.00 62.91 86 PHE A O 1
ATOM 669 N N . VAL A 1 87 ? 2.336 -9.613 -18.518 1.00 49.47 87 VAL A N 1
ATOM 670 C CA . VAL A 1 87 ? 1.219 -10.268 -19.208 1.00 49.47 87 VAL A CA 1
ATOM 671 C C . VAL A 1 87 ? -0.051 -9.551 -18.735 1.00 49.47 87 VAL A C 1
ATOM 673 O O . VAL A 1 87 ? -0.537 -9.806 -17.641 1.00 49.47 87 VAL A O 1
ATOM 676 N N . ASN A 1 88 ? -0.530 -8.580 -19.526 1.00 53.75 88 ASN A N 1
ATOM 677 C CA . ASN A 1 88 ? -1.677 -7.692 -19.241 1.00 53.75 88 ASN A CA 1
ATOM 678 C C . ASN A 1 88 ? -1.543 -6.762 -18.011 1.00 53.75 88 ASN A C 1
ATOM 680 O O . ASN A 1 88 ? -2.374 -6.753 -17.105 1.00 53.75 88 ASN A O 1
ATOM 684 N N . SER A 1 89 ? -0.526 -5.895 -18.026 1.00 53.91 89 SER A N 1
ATOM 685 C CA . SER A 1 89 ? -0.163 -4.953 -16.949 1.00 53.91 89 SER A CA 1
ATOM 686 C C . SER A 1 89 ? -1.135 -3.792 -16.672 1.00 53.91 89 SER A C 1
ATOM 688 O O . SER A 1 89 ? -0.856 -2.993 -15.783 1.00 53.91 89 SER A O 1
ATOM 690 N N . ASN A 1 90 ? -2.248 -3.671 -17.403 1.00 59.34 90 ASN A N 1
ATOM 691 C CA . ASN A 1 90 ? -3.229 -2.592 -17.200 1.00 59.34 90 ASN A CA 1
ATOM 692 C C . ASN A 1 90 ? -4.416 -2.996 -16.318 1.00 59.34 90 ASN A C 1
ATOM 694 O O . ASN A 1 90 ? -5.283 -2.167 -16.045 1.00 59.34 90 ASN A O 1
ATOM 698 N N . ASN A 1 91 ? -4.467 -4.248 -15.866 1.00 78.19 91 ASN A N 1
ATOM 699 C CA . ASN A 1 91 ? -5.552 -4.689 -15.009 1.00 78.19 91 ASN A CA 1
ATOM 700 C C . ASN A 1 91 ? -5.257 -4.320 -13.557 1.00 78.19 91 ASN A C 1
ATOM 702 O O . ASN A 1 91 ? -4.229 -4.692 -12.992 1.00 78.19 91 ASN A O 1
ATOM 706 N N . LEU A 1 92 ? -6.193 -3.590 -12.956 1.00 90.12 92 LEU A N 1
ATOM 707 C CA . LEU A 1 92 ? -6.245 -3.393 -11.517 1.00 90.12 92 LEU A CA 1
ATOM 708 C C . LEU A 1 92 ? -6.501 -4.746 -10.854 1.00 90.12 92 LEU A C 1
ATOM 710 O O . LEU A 1 92 ? -7.492 -5.413 -11.149 1.00 90.12 92 LEU A O 1
ATOM 714 N N . ILE A 1 93 ? -5.616 -5.139 -9.946 1.00 93.75 93 ILE A N 1
ATOM 715 C CA . ILE A 1 93 ? -5.714 -6.402 -9.217 1.00 93.75 93 ILE A CA 1
ATOM 716 C C . ILE A 1 93 ? -6.114 -6.070 -7.791 1.00 93.75 93 ILE A C 1
ATOM 718 O O . ILE A 1 93 ? -5.460 -5.270 -7.118 1.00 93.75 93 ILE A O 1
ATOM 722 N N . LYS A 1 94 ? -7.220 -6.658 -7.335 1.00 95.12 94 LYS A N 1
ATOM 723 C CA . LYS A 1 94 ? -7.741 -6.404 -5.993 1.00 95.12 94 LYS A CA 1
ATOM 724 C C . LYS A 1 94 ? -6.739 -6.898 -4.951 1.00 95.12 94 LYS A C 1
ATOM 726 O O . LYS A 1 94 ? -6.314 -8.052 -4.995 1.00 95.12 94 LYS A O 1
ATOM 731 N N . ILE A 1 95 ? -6.384 -6.029 -4.011 1.00 96.88 95 ILE A N 1
ATOM 732 C CA . ILE A 1 95 ? -5.591 -6.396 -2.839 1.00 96.88 95 ILE A CA 1
ATOM 733 C C . ILE A 1 95 ? -6.531 -7.091 -1.859 1.00 96.88 95 ILE A C 1
ATOM 735 O O . ILE A 1 95 ? -7.519 -6.499 -1.425 1.00 96.88 95 ILE A O 1
ATOM 739 N N . LYS A 1 96 ? -6.227 -8.347 -1.532 1.00 95.44 96 LYS A N 1
ATOM 740 C CA . LYS A 1 96 ? -6.938 -9.097 -0.494 1.00 95.44 96 LYS A CA 1
ATOM 741 C C . LYS A 1 96 ? -6.351 -8.816 0.883 1.00 95.44 96 LYS A C 1
ATOM 743 O O . LYS A 1 96 ? -7.097 -8.572 1.817 1.00 95.44 96 LYS A O 1
ATOM 748 N N . GLU A 1 97 ? -5.026 -8.857 0.993 1.00 94.25 97 GLU A N 1
ATOM 749 C CA . GLU A 1 97 ? -4.314 -8.804 2.271 1.00 94.25 97 GLU A CA 1
ATOM 750 C C . GLU A 1 97 ? -3.011 -8.009 2.139 1.00 94.25 97 GLU A C 1
ATOM 752 O O . GLU A 1 97 ? -2.317 -8.077 1.118 1.00 94.25 97 GLU A O 1
ATOM 757 N N . ILE A 1 98 ? -2.649 -7.304 3.212 1.00 96.00 98 ILE A N 1
ATOM 758 C CA . ILE A 1 98 ? -1.322 -6.710 3.393 1.00 96.00 98 ILE A CA 1
ATOM 759 C C . ILE A 1 98 ? -0.687 -7.355 4.623 1.00 96.00 98 ILE A C 1
ATOM 761 O O . ILE A 1 98 ? -1.222 -7.289 5.727 1.00 96.00 98 ILE A O 1
ATOM 765 N N . LYS A 1 99 ? 0.465 -7.991 4.428 1.00 94.75 99 LYS A N 1
ATOM 766 C CA . LYS A 1 99 ? 1.238 -8.688 5.458 1.00 94.75 99 LYS A CA 1
ATOM 767 C C . LYS A 1 99 ? 2.514 -7.916 5.733 1.00 94.75 99 LYS A C 1
ATOM 769 O O . LYS A 1 99 ? 3.175 -7.470 4.800 1.00 94.75 99 LYS A O 1
ATOM 774 N N . PHE A 1 100 ? 2.892 -7.796 7.000 1.00 92.94 100 PHE A N 1
ATOM 775 C CA . PHE A 1 100 ? 4.121 -7.114 7.400 1.00 92.94 100 PHE A CA 1
ATOM 776 C C . PHE A 1 100 ? 5.189 -8.130 7.800 1.00 92.94 100 PHE A C 1
ATOM 778 O O . PHE A 1 100 ? 4.975 -8.966 8.674 1.00 92.94 100 PHE A O 1
ATOM 785 N N . LEU A 1 101 ? 6.345 -8.067 7.144 1.00 89.06 101 LEU A N 1
ATOM 786 C CA . LEU A 1 101 ? 7.488 -8.925 7.429 1.00 89.06 101 LEU A CA 1
ATOM 787 C C . LEU A 1 101 ? 8.223 -8.415 8.674 1.00 89.06 101 LEU A C 1
ATOM 789 O O . LEU A 1 101 ? 8.656 -7.262 8.715 1.00 89.06 101 LEU A O 1
ATOM 793 N N . SER A 1 102 ? 8.389 -9.297 9.661 1.00 81.56 102 SER A N 1
ATOM 794 C CA . SER A 1 102 ? 9.155 -9.054 10.888 1.00 81.56 102 SER A CA 1
ATOM 795 C C . SER A 1 102 ? 10.432 -9.894 10.901 1.00 81.56 102 SER A C 1
ATOM 797 O O . SER A 1 102 ? 10.420 -11.067 10.527 1.00 81.56 102 SER A O 1
ATOM 799 N N . GLU A 1 103 ? 11.538 -9.301 11.352 1.00 70.19 103 GLU A N 1
ATOM 800 C CA . GLU A 1 103 ? 12.817 -10.003 11.522 1.00 70.19 103 GLU A CA 1
ATOM 801 C C . GLU A 1 103 ? 12.895 -10.803 12.828 1.00 70.19 103 GLU A C 1
ATOM 803 O O . GLU A 1 103 ? 13.708 -11.721 12.922 1.00 70.19 103 GLU A O 1
ATOM 808 N N . VAL A 1 104 ? 12.044 -10.478 13.808 1.00 65.88 104 VAL A N 1
ATOM 809 C CA . VAL A 1 104 ? 12.087 -11.041 15.170 1.00 65.88 104 VAL A CA 1
ATOM 810 C C . VAL A 1 104 ? 11.497 -12.456 15.222 1.00 65.88 104 VAL A C 1
ATOM 812 O O . VAL A 1 104 ? 11.986 -13.297 15.966 1.00 65.88 104 VAL A O 1
ATOM 815 N N . ASP A 1 105 ? 10.502 -12.753 14.381 1.00 59.97 105 ASP A N 1
ATOM 816 C CA . ASP A 1 105 ? 9.776 -14.031 14.371 1.00 59.97 105 ASP A CA 1
ATOM 817 C C . ASP A 1 105 ? 9.656 -14.595 12.944 1.00 59.97 105 ASP A C 1
ATOM 819 O O . ASP A 1 105 ? 8.564 -14.782 12.398 1.00 59.97 105 ASP A O 1
ATOM 823 N N . LYS A 1 106 ? 10.803 -14.860 12.306 1.00 67.06 106 LYS A N 1
ATOM 824 C CA . LYS A 1 106 ? 10.843 -15.451 10.959 1.00 67.06 106 LYS A CA 1
ATOM 825 C C . LYS A 1 106 ? 10.051 -16.767 10.932 1.00 67.06 106 LYS A C 1
ATOM 827 O O . LYS A 1 106 ? 10.438 -17.744 11.564 1.00 67.06 106 LYS A O 1
ATOM 832 N N . GLY A 1 107 ? 8.952 -16.786 10.174 1.00 67.06 107 GLY A N 1
ATOM 833 C CA . GLY A 1 107 ? 8.120 -17.975 9.948 1.00 67.06 107 GLY A CA 1
ATOM 834 C C . GLY A 1 107 ? 6.831 -18.056 10.772 1.00 67.06 107 GLY A C 1
ATOM 835 O O . GLY A 1 107 ? 6.032 -18.954 10.517 1.00 67.06 107 GLY A O 1
ATOM 836 N N . LYS A 1 108 ? 6.575 -17.126 11.702 1.00 78.31 108 LYS A N 1
ATOM 837 C CA . LYS A 1 108 ? 5.271 -17.034 12.379 1.00 78.31 108 LYS A CA 1
ATOM 838 C C . LYS A 1 108 ? 4.377 -16.011 11.692 1.00 78.31 108 LYS A C 1
ATOM 840 O O . LYS A 1 108 ? 4.810 -14.909 11.364 1.00 78.31 108 LYS A O 1
ATOM 845 N N . ILE A 1 109 ? 3.109 -16.369 11.520 1.00 82.25 109 ILE A N 1
ATOM 846 C CA . ILE A 1 109 ? 2.059 -15.440 11.103 1.00 82.25 109 ILE A CA 1
ATOM 847 C C . ILE A 1 109 ? 1.343 -14.984 12.370 1.00 82.25 109 ILE A C 1
ATOM 849 O O . ILE A 1 109 ? 0.756 -15.797 13.081 1.00 82.25 109 ILE A O 1
ATOM 853 N N . ILE A 1 110 ? 1.425 -13.688 12.661 1.00 84.62 110 ILE A N 1
ATOM 854 C 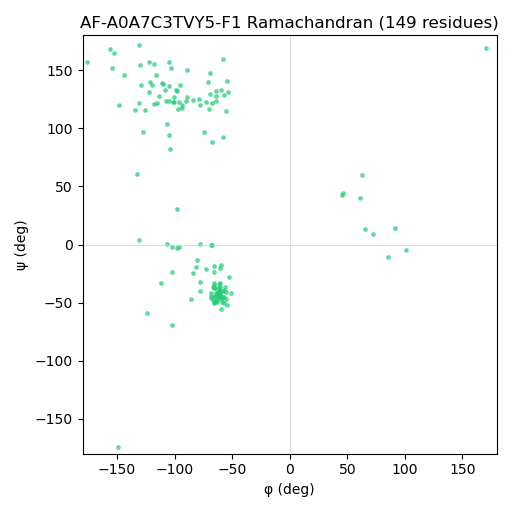CA . ILE A 1 110 ? 0.763 -13.064 13.806 1.00 84.62 110 ILE A CA 1
ATOM 855 C C . ILE A 1 110 ? -0.260 -12.078 13.256 1.00 84.62 110 ILE A C 1
ATOM 857 O O . ILE A 1 110 ? 0.099 -11.161 12.517 1.00 84.62 110 ILE A O 1
ATOM 861 N N . SER A 1 111 ? -1.527 -12.260 13.618 1.00 86.94 111 SER A N 1
ATOM 862 C CA . SER A 1 111 ? -2.569 -11.297 13.274 1.00 86.94 111 SER A CA 1
ATOM 863 C C . SER A 1 111 ? -2.369 -10.008 14.062 1.00 86.94 111 SER A C 1
ATOM 865 O O . SER A 1 111 ? -2.231 -10.029 15.290 1.00 86.94 111 SER A O 1
ATOM 867 N N . VAL A 1 112 ? -2.384 -8.878 13.357 1.00 88.75 112 VAL A N 1
ATOM 868 C CA . VAL A 1 112 ? -2.424 -7.562 13.993 1.00 88.75 112 VAL A CA 1
ATOM 869 C C . VAL A 1 112 ? -3.787 -7.423 14.671 1.00 88.75 112 VAL A C 1
ATOM 871 O O . VAL A 1 112 ? -4.818 -7.591 14.031 1.00 88.75 112 VAL A O 1
ATOM 874 N N . LYS A 1 113 ? -3.807 -7.190 15.988 1.00 91.19 113 LYS A N 1
ATOM 875 C CA . LYS A 1 113 ? -5.054 -7.236 16.774 1.00 91.19 113 LYS A CA 1
ATOM 876 C C . LYS A 1 113 ? -5.849 -5.936 16.737 1.00 91.19 113 LYS A C 1
ATOM 878 O O . LYS A 1 113 ? -7.051 -5.963 16.984 1.00 91.19 113 LYS A O 1
ATOM 883 N N . LYS A 1 114 ? -5.183 -4.809 16.481 1.00 95.12 114 LYS A N 1
ATOM 884 C CA . LYS A 1 114 ? -5.788 -3.477 16.477 1.00 95.12 114 LYS A CA 1
ATOM 885 C C . LYS A 1 114 ? -5.597 -2.816 15.124 1.00 95.12 114 LYS A C 1
ATOM 887 O O . LYS A 1 114 ? -4.523 -2.903 14.530 1.00 95.12 114 LYS A O 1
ATOM 892 N N . LYS A 1 115 ? -6.631 -2.120 14.662 1.00 95.12 115 LYS A N 1
ATOM 893 C CA . LYS A 1 115 ? -6.591 -1.410 13.382 1.00 95.12 115 LYS A CA 1
ATOM 894 C C . LYS A 1 115 ? -5.577 -0.265 13.418 1.00 95.12 115 LYS A C 1
ATOM 896 O O . LYS A 1 115 ? -4.935 0.010 12.413 1.00 95.12 115 LYS A O 1
ATOM 901 N N . GLU A 1 116 ? -5.402 0.367 14.574 1.00 95.81 116 GLU A N 1
ATOM 902 C CA . GLU A 1 116 ? -4.442 1.453 14.787 1.00 95.81 116 GLU A CA 1
ATOM 903 C C . GLU A 1 116 ? -3.006 0.965 14.555 1.00 95.81 116 GLU A C 1
ATOM 905 O O . GLU A 1 116 ? -2.281 1.565 13.768 1.00 95.81 116 GLU A O 1
ATOM 910 N N . ASP A 1 117 ? -2.644 -0.195 15.117 1.00 95.12 117 ASP A N 1
ATOM 911 C CA . ASP A 1 117 ? -1.328 -0.816 14.906 1.00 95.12 117 ASP A CA 1
ATOM 912 C C . ASP A 1 117 ? -1.098 -1.143 13.415 1.00 95.12 117 ASP A C 1
ATOM 914 O O . ASP A 1 117 ? 0.008 -1.008 12.890 1.00 95.12 117 ASP A O 1
ATOM 918 N N . PHE A 1 118 ? -2.152 -1.558 12.703 1.00 95.81 118 PHE A N 1
ATOM 919 C CA . PHE A 1 118 ? -2.089 -1.819 11.264 1.00 95.81 118 PHE A CA 1
ATOM 920 C C . PHE A 1 118 ? -1.882 -0.532 10.453 1.00 95.81 118 PHE A C 1
ATOM 922 O O . PHE A 1 118 ? -1.084 -0.515 9.515 1.00 95.81 118 PHE A O 1
ATOM 929 N N . ILE A 1 119 ? -2.566 0.556 10.821 1.00 96.62 119 ILE A N 1
ATOM 930 C CA . ILE A 1 119 ? -2.387 1.878 10.208 1.00 96.62 119 ILE A CA 1
ATOM 931 C C . ILE A 1 119 ? -0.960 2.381 10.451 1.00 96.62 119 ILE A C 1
ATOM 933 O O . ILE A 1 119 ? -0.316 2.832 9.504 1.00 96.62 119 ILE A O 1
ATOM 937 N N . ASP A 1 120 ? -0.428 2.241 11.664 1.00 95.12 120 ASP A N 1
ATOM 938 C CA . ASP A 1 120 ? 0.950 2.625 11.986 1.00 95.12 120 ASP A CA 1
ATOM 939 C C . ASP A 1 120 ? 1.966 1.838 11.151 1.00 95.12 120 ASP A C 1
ATOM 941 O O . ASP A 1 120 ? 2.916 2.407 10.598 1.00 95.12 120 ASP A O 1
ATOM 945 N N . LEU A 1 121 ? 1.738 0.532 10.986 1.00 94.62 121 LEU A N 1
ATOM 946 C CA . LEU A 1 121 ? 2.551 -0.314 10.116 1.00 94.62 121 LEU A CA 1
ATOM 947 C C . LEU A 1 121 ? 2.454 0.123 8.649 1.00 94.62 121 LEU A C 1
ATOM 949 O O . LEU A 1 121 ? 3.487 0.195 7.979 1.00 94.62 121 LEU A O 1
ATOM 953 N N . LEU A 1 122 ? 1.264 0.464 8.145 1.00 95.62 122 LEU A N 1
ATOM 954 C CA . LEU A 1 122 ? 1.105 1.014 6.795 1.00 95.62 122 LEU A CA 1
ATOM 955 C C . LEU A 1 122 ? 1.898 2.310 6.634 1.00 95.62 122 LEU A C 1
ATOM 957 O O . LEU A 1 122 ? 2.748 2.389 5.749 1.00 95.62 122 LEU A O 1
ATOM 961 N N . LEU A 1 123 ? 1.663 3.297 7.501 1.00 95.38 123 LEU A N 1
ATOM 962 C CA . LEU A 1 123 ? 2.302 4.614 7.443 1.00 95.38 123 LEU A CA 1
ATOM 963 C C . LEU A 1 123 ? 3.829 4.510 7.499 1.00 95.38 123 LEU A C 1
ATOM 965 O O . LEU A 1 123 ? 4.519 5.189 6.740 1.00 95.38 123 LEU A O 1
ATOM 969 N N . THR A 1 124 ? 4.352 3.607 8.331 1.00 93.50 124 THR A N 1
ATOM 970 C CA . THR A 1 124 ? 5.796 3.351 8.464 1.00 93.50 124 THR A CA 1
ATOM 971 C C . THR A 1 124 ? 6.415 2.753 7.197 1.00 93.50 124 THR A C 1
ATOM 973 O O . THR A 1 124 ? 7.620 2.879 6.981 1.00 93.50 124 THR A O 1
ATOM 976 N N . ASN A 1 125 ? 5.617 2.093 6.354 1.00 94.62 125 ASN A N 1
ATOM 977 C CA . ASN A 1 125 ? 6.090 1.446 5.130 1.00 94.62 125 ASN A CA 1
ATOM 978 C C . ASN A 1 125 ? 5.690 2.186 3.841 1.00 94.62 125 ASN A C 1
ATOM 980 O O . ASN A 1 125 ? 6.052 1.739 2.750 1.00 94.62 125 ASN A O 1
ATOM 984 N N . ILE A 1 126 ? 4.982 3.317 3.922 1.00 95.50 126 ILE A N 1
ATOM 985 C CA . ILE A 1 126 ? 4.784 4.197 2.765 1.00 95.50 126 ILE A CA 1
ATOM 986 C C . ILE A 1 126 ? 6.149 4.745 2.331 1.00 95.50 126 ILE A C 1
ATOM 988 O O . ILE A 1 126 ? 6.919 5.242 3.149 1.00 95.50 126 ILE A O 1
ATOM 992 N N . PHE A 1 127 ? 6.442 4.677 1.029 1.00 94.31 127 PHE A N 1
ATOM 993 C CA . PHE A 1 127 ? 7.734 5.089 0.464 1.00 94.31 127 PHE A CA 1
ATOM 994 C C . PHE A 1 127 ? 8.119 6.524 0.818 1.00 94.31 127 PHE A C 1
ATOM 996 O O . PHE A 1 127 ? 9.283 6.826 1.078 1.00 94.31 127 PHE A O 1
ATOM 1003 N N . TRP A 1 128 ? 7.143 7.428 0.776 1.00 93.50 128 TRP A N 1
ATOM 1004 C CA . TRP A 1 128 ? 7.393 8.845 0.952 1.00 93.50 128 TRP A CA 1
ATOM 1005 C C . TRP A 1 128 ? 6.222 9.553 1.622 1.00 93.50 128 TRP A C 1
ATOM 1007 O O . TRP A 1 128 ? 5.114 9.616 1.077 1.00 93.50 128 TRP A O 1
ATOM 1017 N N . LEU A 1 129 ? 6.520 10.147 2.779 1.00 87.56 129 LEU A N 1
ATOM 1018 C CA . LEU A 1 129 ? 5.637 11.067 3.476 1.00 87.56 129 LEU A CA 1
ATOM 1019 C C . LEU A 1 129 ? 6.012 12.518 3.109 1.00 87.56 129 LEU A C 1
ATOM 1021 O O . LEU A 1 129 ? 7.153 12.943 3.320 1.00 87.56 129 LEU A O 1
ATOM 1025 N N . PRO A 1 130 ? 5.075 13.307 2.565 1.00 86.38 130 PRO A N 1
ATOM 1026 C CA . PRO A 1 130 ? 5.306 14.702 2.219 1.00 86.38 130 PRO A CA 1
ATOM 1027 C C . PRO A 1 130 ? 5.479 15.560 3.474 1.00 86.38 130 PRO A C 1
ATOM 1029 O O . PRO A 1 130 ? 4.800 15.353 4.476 1.00 86.38 130 PRO A O 1
ATOM 1032 N N . LYS A 1 131 ? 6.311 16.607 3.388 1.00 88.75 131 LYS A N 1
ATOM 1033 C CA . LYS A 1 131 ? 6.345 17.690 4.396 1.00 88.75 131 LYS A CA 1
ATOM 1034 C C . LYS A 1 131 ? 5.117 18.607 4.317 1.00 88.75 131 LYS A C 1
ATOM 1036 O O . LYS A 1 131 ? 4.805 19.324 5.262 1.00 88.75 131 LYS A O 1
ATOM 1041 N N . ASN A 1 132 ? 4.442 18.628 3.167 1.00 94.94 132 ASN A N 1
ATOM 1042 C CA . ASN A 1 132 ? 3.248 19.433 2.958 1.00 94.94 132 ASN A CA 1
ATOM 1043 C C . ASN A 1 132 ? 2.075 18.869 3.777 1.00 94.94 132 ASN A C 1
ATOM 1045 O O . ASN A 1 132 ? 1.589 17.778 3.487 1.00 94.94 132 ASN A O 1
ATOM 1049 N N . LYS A 1 133 ? 1.582 19.662 4.737 1.00 95.06 133 LYS A N 1
ATOM 1050 C CA . LYS A 1 133 ? 0.518 19.280 5.679 1.00 95.06 133 LYS A CA 1
ATOM 1051 C C . LYS A 1 133 ? -0.730 18.708 5.001 1.00 95.06 133 LYS A C 1
ATOM 1053 O O . LYS A 1 133 ? -1.287 17.732 5.497 1.00 95.06 133 LYS A O 1
ATOM 1058 N N . PHE A 1 134 ? -1.166 19.290 3.882 1.00 95.25 134 PHE A N 1
ATOM 1059 C CA . PHE A 1 134 ? -2.349 18.817 3.159 1.00 95.25 134 PHE A CA 1
ATOM 1060 C C . PHE A 1 134 ? -2.140 17.400 2.616 1.00 95.25 134 PHE A C 1
ATOM 1062 O O . PHE A 1 134 ? -2.971 16.523 2.847 1.00 95.25 134 PHE A O 1
ATOM 1069 N N . LEU A 1 135 ? -1.010 17.151 1.950 1.00 94.94 135 LEU A N 1
ATOM 1070 C CA . LEU A 1 135 ? -0.710 15.827 1.410 1.00 94.94 135 LEU A CA 1
ATOM 1071 C C . LEU A 1 135 ? -0.495 14.790 2.523 1.00 94.94 135 LEU A C 1
ATOM 1073 O O . LEU A 1 135 ? -0.945 13.658 2.374 1.00 94.94 135 LEU A O 1
ATOM 1077 N N . THR A 1 136 ? 0.126 15.167 3.647 1.00 95.25 136 THR A N 1
ATOM 1078 C CA . THR A 1 136 ? 0.316 14.265 4.797 1.00 95.25 136 THR A CA 1
ATOM 1079 C C . THR A 1 136 ? -1.029 13.844 5.382 1.00 95.25 136 THR A C 1
ATOM 1081 O O . THR A 1 136 ? -1.298 12.657 5.539 1.00 95.25 136 THR A O 1
ATOM 1084 N N . GLN A 1 137 ? -1.919 14.809 5.642 1.00 96.12 137 GLN A N 1
ATOM 1085 C CA . GLN A 1 137 ? -3.264 14.527 6.147 1.00 96.12 137 GLN A CA 1
ATOM 1086 C C . GLN A 1 137 ? -4.076 13.680 5.166 1.00 96.12 137 GLN A C 1
ATOM 1088 O O . GLN A 1 137 ? -4.841 12.812 5.586 1.00 96.12 137 GLN A O 1
ATOM 1093 N N . LYS A 1 138 ? -3.912 13.909 3.858 1.00 96.38 138 LYS A N 1
ATOM 1094 C CA . LYS A 1 138 ? -4.566 13.093 2.835 1.00 96.38 138 LYS A CA 1
ATOM 1095 C C . LYS A 1 138 ? -4.049 11.650 2.860 1.00 96.38 138 LYS A C 1
ATOM 1097 O O . LYS A 1 138 ? -4.876 10.747 2.859 1.00 96.38 138 LYS A O 1
ATOM 1102 N N . GLN A 1 139 ? -2.736 11.423 2.950 1.00 95.81 139 GLN A N 1
ATOM 1103 C CA . GLN A 1 139 ? -2.166 10.070 3.053 1.00 95.81 139 GLN A CA 1
ATOM 1104 C C . GLN A 1 139 ? -2.635 9.323 4.304 1.00 95.81 139 GLN A C 1
ATOM 1106 O O . GLN A 1 139 ? -2.996 8.157 4.189 1.00 95.81 139 GLN A O 1
ATOM 1111 N N . ILE A 1 140 ? -2.708 9.990 5.462 1.00 96.69 140 ILE A N 1
ATOM 1112 C CA . ILE A 1 140 ? -3.237 9.389 6.700 1.00 96.69 140 ILE A CA 1
ATOM 1113 C C . ILE A 1 140 ? -4.681 8.919 6.491 1.00 96.69 140 ILE A C 1
ATOM 1115 O O . ILE A 1 140 ? -4.982 7.749 6.701 1.00 96.69 140 ILE A O 1
ATOM 1119 N N . LYS A 1 141 ? -5.547 9.784 5.947 1.00 97.12 141 LYS A N 1
ATOM 1120 C CA . LYS A 1 141 ? -6.941 9.422 5.632 1.00 97.12 141 LYS A CA 1
ATOM 1121 C C . LYS A 1 141 ? -7.052 8.287 4.613 1.00 97.12 141 LYS A C 1
ATOM 1123 O O . LYS A 1 141 ? -8.004 7.512 4.649 1.00 97.12 141 LYS A O 1
ATOM 1128 N N . ILE A 1 142 ? -6.124 8.210 3.659 1.00 97.25 142 ILE A N 1
ATOM 1129 C CA . ILE A 1 142 ? -6.069 7.112 2.688 1.00 97.25 142 ILE A CA 1
ATOM 1130 C C . ILE A 1 142 ? -5.688 5.806 3.399 1.00 97.25 142 ILE A C 1
ATOM 1132 O O . ILE A 1 142 ? -6.354 4.799 3.178 1.00 97.25 142 ILE A O 1
ATOM 1136 N N . ALA A 1 143 ? -4.676 5.824 4.271 1.00 97.19 143 ALA A N 1
ATOM 1137 C CA . ALA A 1 143 ? -4.255 4.660 5.049 1.00 97.19 143 ALA A CA 1
ATOM 1138 C C . ALA A 1 143 ? -5.377 4.141 5.964 1.00 97.19 143 ALA A C 1
ATOM 1140 O O . ALA A 1 143 ? -5.635 2.941 5.970 1.00 97.19 143 ALA A O 1
ATOM 1141 N N . GLU A 1 144 ? -6.101 5.033 6.647 1.00 97.19 144 GLU A N 1
ATOM 1142 C CA . GLU A 1 144 ? -7.281 4.689 7.455 1.00 97.19 144 GLU A CA 1
ATOM 1143 C C . GLU A 1 144 ? -8.354 3.973 6.621 1.00 97.19 144 GLU A C 1
ATOM 1145 O O . GLU A 1 144 ? -8.803 2.886 6.981 1.00 97.19 144 GLU A O 1
ATOM 1150 N N . LYS A 1 145 ? -8.724 4.541 5.464 1.00 97.00 145 LYS A N 1
ATOM 1151 C CA . LYS A 1 145 ? -9.733 3.947 4.573 1.00 97.00 145 LYS A CA 1
ATOM 1152 C C . LYS A 1 145 ? -9.291 2.625 3.959 1.00 97.00 145 LYS A C 1
ATOM 1154 O O . LYS A 1 145 ? -10.124 1.761 3.716 1.00 97.00 145 LYS A O 1
ATOM 1159 N N . ILE A 1 146 ? -8.003 2.472 3.660 1.00 96.69 146 ILE A N 1
ATOM 1160 C CA . ILE A 1 146 ? -7.463 1.203 3.167 1.00 96.69 146 ILE A CA 1
ATOM 1161 C C . ILE A 1 146 ? -7.512 0.162 4.279 1.00 96.69 146 ILE A C 1
ATOM 1163 O O . ILE A 1 146 ? -7.966 -0.947 4.018 1.00 96.69 146 ILE A O 1
ATOM 1167 N N . ALA A 1 147 ? -7.127 0.516 5.510 1.00 95.62 147 ALA A N 1
ATOM 1168 C CA . ALA A 1 147 ? -7.207 -0.385 6.656 1.00 95.62 147 ALA A CA 1
ATOM 1169 C C . ALA A 1 147 ? -8.635 -0.908 6.875 1.00 95.62 147 ALA A C 1
ATOM 1171 O O . ALA A 1 147 ? -8.806 -2.083 7.150 1.00 95.62 147 ALA A O 1
ATOM 1172 N N . GLU A 1 148 ? -9.674 -0.102 6.644 1.00 94.12 148 GLU A N 1
ATOM 1173 C CA . GLU A 1 148 ? -11.071 -0.576 6.691 1.00 94.12 148 GLU A CA 1
ATOM 1174 C C . GLU A 1 148 ? -11.409 -1.681 5.675 1.00 94.12 148 GLU A C 1
ATOM 1176 O O . GLU A 1 148 ? -12.414 -2.365 5.848 1.00 94.12 148 GLU A O 1
ATOM 1181 N N . GLN A 1 149 ? -10.624 -1.838 4.604 1.00 92.06 149 GLN A N 1
ATOM 1182 C CA . GLN A 1 149 ? -10.875 -2.822 3.546 1.00 92.06 149 GLN A CA 1
ATOM 1183 C C . GLN A 1 149 ? -10.000 -4.074 3.639 1.00 92.06 149 GLN A C 1
ATOM 1185 O O . GLN A 1 149 ? -10.364 -5.091 3.051 1.00 92.06 149 GLN A O 1
ATOM 1190 N N . VAL A 1 150 ? -8.832 -3.991 4.287 1.00 91.81 150 VAL A N 1
ATOM 1191 C CA . VAL A 1 150 ? -7.814 -5.063 4.257 1.00 91.81 150 VAL A CA 1
ATOM 1192 C C . VAL A 1 150 ? -7.267 -5.468 5.634 1.00 91.81 150 VAL A C 1
ATOM 1194 O O . VAL A 1 150 ? -6.338 -6.275 5.676 1.00 91.81 150 VAL A O 1
ATOM 1197 N N . PHE A 1 151 ? -7.789 -4.895 6.727 1.00 86.25 151 PHE A N 1
ATOM 1198 C CA . PHE A 1 151 ? -7.519 -5.331 8.104 1.00 86.25 151 PHE A CA 1
ATOM 1199 C C . PHE A 1 151 ? -8.383 -6.536 8.489 1.00 86.25 151 PHE A C 1
ATOM 1201 O O . PHE A 1 151 ? -9.594 -6.514 8.166 1.00 86.25 151 PHE A O 1
#

Nearest PDB structures (foldseek):
  1knx-assembly1_A  TM=6.109E-01  e=3.329E-03  Mycoplasmoides pneumoniae
  1knx-assembly1_B  TM=6.547E-01  e=5.911E-03  Mycoplasmoides pneumoniae
  1yvy-assembly2_B  TM=5.516E-01  e=8.668E-03  Anaerobiospirillum succiniciproducens
  1ko7-assembly1_B  TM=5.060E-01  e=1.444E-02  Staphylococcus xylosus

Secondary structure (DSSP, 8-state):
-HHHHHHHHHHHHHHHTTEEEEEEEEEEETTEEEEEE-STTSSHHHHHTTS-GGGEEESSEEEEEEETTEEEE---S--SS-----SSTTS-EEEEEEEE--STTTT-------HHHHHHHHHHHBS---SSHHHHHHHHHHHHHHHHHH-